Protein AF-A0ABD2KGG2-F1 (afdb_monomer_lite)

Structure (mmCIF, N/CA/C/O backbone):
data_AF-A0ABD2KGG2-F1
#
_entry.id   AF-A0ABD2KGG2-F1
#
loop_
_atom_site.group_PDB
_atom_site.id
_atom_site.type_symbol
_atom_site.label_atom_id
_atom_site.label_alt_id
_atom_site.label_comp_id
_atom_site.label_asym_id
_atom_site.label_entity_id
_atom_site.label_seq_id
_atom_site.pdbx_PDB_ins_code
_atom_site.Cartn_x
_atom_site.Cartn_y
_atom_site.Cartn_z
_atom_site.occupancy
_atom_site.B_iso_or_equiv
_atom_site.auth_seq_id
_atom_site.auth_comp_id
_atom_site.auth_asym_id
_atom_site.auth_atom_id
_atom_site.pdbx_PDB_model_num
ATOM 1 N N . MET A 1 1 ? 46.473 -20.278 16.600 1.00 52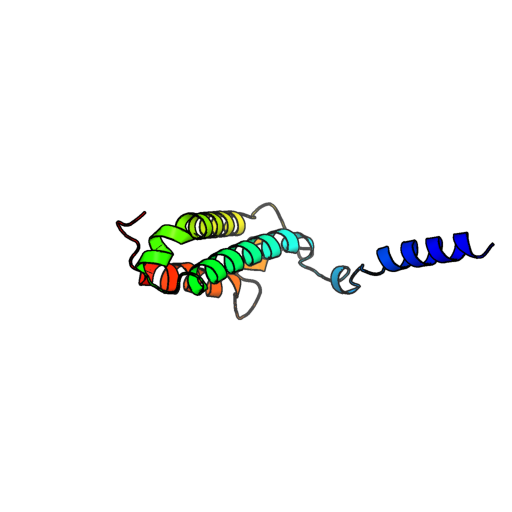.84 1 MET A N 1
ATOM 2 C CA . MET A 1 1 ? 46.246 -20.550 15.161 1.00 52.84 1 MET A CA 1
ATOM 3 C C . MET A 1 1 ? 44.806 -20.978 14.821 1.00 52.84 1 MET A C 1
ATOM 5 O O . MET A 1 1 ? 44.444 -20.889 13.662 1.00 52.84 1 MET A O 1
ATOM 9 N N . PHE A 1 2 ? 43.953 -21.347 15.794 1.00 52.50 2 PHE A N 1
ATOM 10 C CA . PHE A 1 2 ? 42.526 -21.670 15.562 1.00 52.50 2 PHE A CA 1
ATOM 11 C C . PHE A 1 2 ? 41.566 -20.458 15.533 1.00 52.50 2 PHE A C 1
ATOM 13 O O . PHE A 1 2 ? 40.443 -20.580 15.058 1.00 52.50 2 PHE A O 1
ATOM 20 N N . SER A 1 3 ? 42.000 -19.281 16.002 1.00 56.88 3 SER A N 1
ATOM 21 C CA . SER A 1 3 ? 41.129 -18.098 16.151 1.00 56.88 3 SER A CA 1
ATOM 22 C C . SER A 1 3 ? 40.852 -17.349 14.832 1.00 56.88 3 SER A C 1
ATOM 24 O O . SER A 1 3 ? 39.762 -16.828 14.621 1.00 56.88 3 SER A O 1
ATOM 26 N N . LEU A 1 4 ? 41.805 -17.351 13.890 1.00 52.59 4 LEU A N 1
ATOM 27 C CA . LEU A 1 4 ? 41.652 -16.651 12.604 1.00 52.59 4 LEU A CA 1
ATOM 28 C C . LEU A 1 4 ? 40.725 -17.393 11.631 1.00 52.59 4 LEU A C 1
ATOM 30 O O . LEU A 1 4 ? 40.012 -16.759 10.863 1.00 52.59 4 LEU A O 1
ATOM 34 N N . ILE A 1 5 ? 40.681 -18.726 11.697 1.00 57.38 5 ILE A N 1
ATOM 35 C CA . ILE A 1 5 ? 39.841 -19.552 10.816 1.00 57.38 5 ILE A CA 1
ATOM 36 C C . ILE A 1 5 ? 38.353 -19.336 11.132 1.00 57.38 5 ILE A C 1
ATOM 38 O O . ILE A 1 5 ? 37.534 -19.261 10.222 1.00 57.38 5 ILE A O 1
ATOM 42 N N . PHE A 1 6 ? 38.002 -19.150 12.409 1.00 54.09 6 PHE A N 1
ATOM 43 C CA . PHE A 1 6 ? 36.618 -18.915 12.827 1.00 54.09 6 PHE A CA 1
ATOM 44 C C . PHE A 1 6 ? 36.083 -17.553 12.347 1.00 54.09 6 PHE A C 1
ATOM 46 O O . PHE A 1 6 ? 34.934 -17.457 11.928 1.00 54.09 6 PHE A O 1
ATOM 53 N N . LEU A 1 7 ? 36.927 -16.515 12.315 1.00 54.25 7 LEU A N 1
ATOM 54 C CA . LEU A 1 7 ? 36.570 -15.192 11.783 1.00 54.25 7 LEU A CA 1
ATOM 55 C C . LEU A 1 7 ? 36.347 -15.197 10.261 1.00 54.25 7 LEU A C 1
ATOM 57 O O . LEU A 1 7 ? 35.449 -14.510 9.776 1.00 54.25 7 LEU A O 1
ATOM 61 N N . PHE A 1 8 ? 37.100 -16.007 9.511 1.00 51.91 8 PHE A N 1
ATOM 62 C CA . PHE A 1 8 ? 36.897 -16.148 8.065 1.00 51.91 8 PHE A CA 1
ATOM 63 C C . PHE A 1 8 ? 35.592 -16.871 7.711 1.00 51.91 8 PHE A C 1
ATOM 65 O O . PHE A 1 8 ? 34.955 -16.509 6.725 1.00 51.91 8 PHE A O 1
ATOM 72 N N . ILE A 1 9 ? 35.154 -17.837 8.525 1.00 56.00 9 ILE A N 1
ATOM 73 C CA . ILE A 1 9 ? 33.895 -18.561 8.287 1.00 56.00 9 ILE A CA 1
ATOM 74 C C . ILE A 1 9 ? 32.675 -17.647 8.519 1.00 56.00 9 ILE A C 1
ATOM 76 O O . ILE A 1 9 ? 31.717 -17.701 7.753 1.00 56.00 9 ILE A O 1
ATOM 80 N N . PHE A 1 10 ? 32.701 -16.745 9.507 1.00 53.88 10 PHE A N 1
ATOM 81 C CA . PHE A 1 10 ? 31.603 -15.780 9.695 1.00 53.88 10 PHE A CA 1
ATOM 82 C C . PHE A 1 10 ? 31.545 -14.702 8.600 1.00 53.88 10 PHE A C 1
ATOM 84 O O . PHE A 1 10 ? 30.454 -14.277 8.208 1.00 53.88 10 PHE A O 1
ATOM 91 N N . ALA A 1 11 ? 32.695 -14.281 8.067 1.00 52.72 11 ALA A N 1
ATOM 92 C CA . ALA A 1 11 ? 32.740 -13.294 6.990 1.00 52.72 11 ALA A CA 1
ATOM 93 C C . ALA A 1 11 ? 32.150 -13.833 5.671 1.00 52.72 11 ALA A C 1
ATOM 95 O O . ALA A 1 11 ? 31.474 -13.091 4.961 1.00 52.72 11 ALA A O 1
ATOM 96 N N . THR A 1 12 ? 32.338 -15.120 5.356 1.00 51.44 12 THR A N 1
ATOM 97 C CA . THR A 1 12 ? 31.805 -15.725 4.121 1.00 51.44 12 THR A CA 1
ATOM 98 C C . THR A 1 12 ? 30.315 -16.055 4.200 1.00 51.44 12 THR A C 1
ATOM 100 O O . THR A 1 12 ? 29.607 -15.867 3.212 1.00 51.44 12 THR A O 1
ATOM 103 N N . ILE A 1 13 ? 29.795 -16.455 5.368 1.00 53.66 13 ILE A N 1
ATOM 104 C CA . ILE A 1 13 ? 28.350 -16.703 5.551 1.00 53.66 13 ILE A CA 1
ATOM 105 C C . ILE A 1 13 ? 27.540 -15.406 5.383 1.00 53.66 13 ILE A C 1
ATOM 107 O O . ILE A 1 13 ? 26.420 -15.431 4.8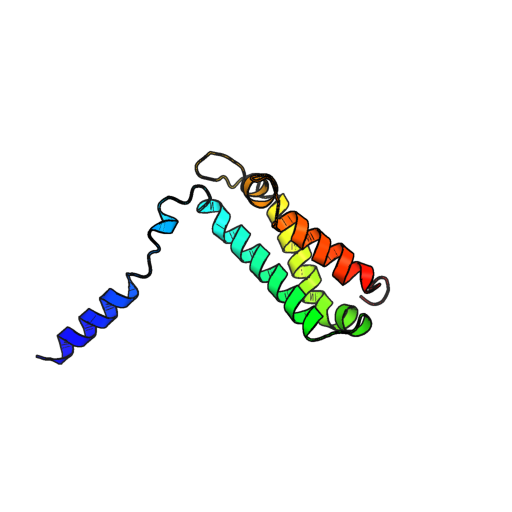81 1.00 53.66 13 ILE A O 1
ATOM 111 N N . SER A 1 14 ? 28.124 -14.256 5.726 1.00 51.38 14 SER A N 1
ATOM 112 C CA . SER A 1 14 ? 27.462 -12.952 5.601 1.00 51.38 14 SER A CA 1
ATOM 113 C C . SER A 1 14 ? 27.262 -12.496 4.145 1.00 51.38 14 SER A C 1
ATOM 115 O O . SER A 1 14 ? 26.462 -11.593 3.903 1.00 51.38 14 SER A O 1
ATOM 117 N N . HIS A 1 15 ? 27.970 -13.094 3.176 1.00 45.41 15 HIS A N 1
ATOM 118 C CA . HIS A 1 15 ? 27.951 -12.662 1.771 1.00 45.41 15 HIS A CA 1
ATOM 119 C C . HIS A 1 15 ? 27.210 -13.618 0.818 1.00 45.41 15 HIS A C 1
ATOM 121 O O . HIS A 1 15 ? 26.900 -13.233 -0.304 1.00 45.41 15 HIS A O 1
ATOM 127 N N . LEU A 1 16 ? 26.841 -14.824 1.267 1.00 48.22 16 LEU A N 1
ATOM 128 C CA . LEU A 1 16 ?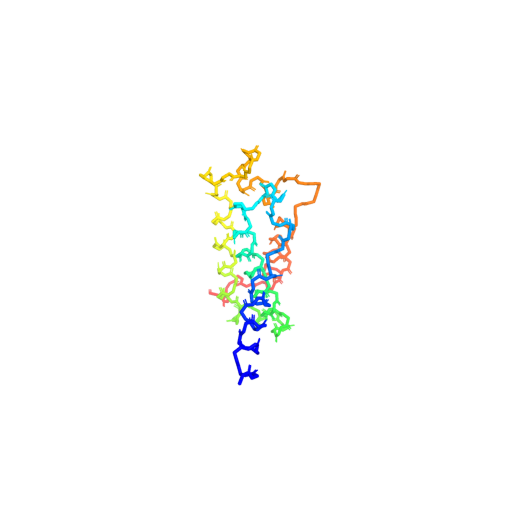 26.065 -15.801 0.481 1.00 48.22 16 LEU A CA 1
ATOM 129 C C . LEU A 1 16 ? 24.540 -15.654 0.643 1.00 48.22 16 LEU A C 1
ATOM 131 O O . LEU A 1 16 ? 23.795 -16.595 0.400 1.00 48.22 16 LEU A O 1
ATOM 135 N N . ASN A 1 17 ? 24.065 -14.473 1.041 1.00 49.91 17 ASN A N 1
ATOM 136 C CA . ASN A 1 17 ? 22.640 -14.122 0.994 1.00 49.91 17 ASN A CA 1
ATOM 137 C C . ASN A 1 17 ? 22.266 -13.364 -0.295 1.00 49.91 17 ASN A C 1
ATOM 139 O O . ASN A 1 17 ? 21.188 -12.774 -0.384 1.00 49.91 17 ASN A O 1
ATOM 143 N N . GLY A 1 18 ? 23.166 -13.346 -1.284 1.00 51.38 18 GLY A N 1
ATOM 144 C CA . GLY A 1 18 ? 22.875 -12.879 -2.634 1.00 51.38 18 GLY A CA 1
ATOM 145 C C . GLY A 1 18 ? 21.999 -13.906 -3.334 1.00 51.38 18 GLY A C 1
ATOM 146 O O . GLY A 1 18 ? 22.494 -14.903 -3.840 1.00 51.38 18 GLY A O 1
ATOM 147 N N . ASN A 1 19 ? 20.692 -13.675 -3.284 1.00 56.34 19 ASN A N 1
ATOM 148 C CA . ASN A 1 19 ? 19.670 -14.483 -3.926 1.00 56.34 19 ASN A CA 1
ATOM 149 C C . ASN A 1 19 ? 19.964 -14.508 -5.439 1.00 56.34 19 ASN A C 1
ATOM 151 O O . ASN A 1 19 ? 19.777 -13.487 -6.097 1.00 56.34 19 ASN A O 1
ATOM 155 N N . ASP A 1 20 ? 20.417 -15.631 -6.004 1.00 55.06 20 ASP A N 1
ATOM 156 C CA . ASP A 1 20 ? 20.658 -15.769 -7.455 1.00 55.06 20 ASP A CA 1
ATOM 157 C C . ASP A 1 20 ? 19.405 -15.404 -8.289 1.00 55.06 20 ASP A C 1
ATOM 159 O O . ASP A 1 20 ? 19.506 -15.000 -9.448 1.00 55.06 20 ASP A O 1
ATOM 163 N N . ASP A 1 21 ? 18.223 -15.436 -7.660 1.00 58.25 21 ASP A N 1
ATOM 164 C CA . ASP A 1 21 ? 16.944 -14.942 -8.185 1.00 58.25 21 ASP A CA 1
ATOM 165 C C . ASP A 1 21 ? 16.903 -13.436 -8.486 1.00 58.25 21 ASP A C 1
ATOM 167 O O . ASP A 1 21 ? 16.036 -12.954 -9.213 1.00 58.25 21 ASP A O 1
ATOM 171 N N . GLU A 1 22 ? 17.795 -12.649 -7.889 1.00 60.25 22 GLU A N 1
ATOM 172 C CA . GLU A 1 22 ? 17.840 -11.201 -8.071 1.00 60.25 22 GLU A CA 1
ATOM 173 C C . GLU A 1 22 ? 18.526 -10.810 -9.386 1.00 60.25 22 GLU A C 1
ATOM 175 O O . GLU A 1 22 ? 18.183 -9.779 -9.963 1.00 60.25 22 GLU A O 1
ATOM 180 N N . LEU A 1 23 ? 19.421 -11.661 -9.902 1.00 63.75 23 LEU A N 1
ATOM 181 C CA . LEU A 1 23 ? 20.208 -11.387 -11.107 1.00 63.75 23 LEU A CA 1
ATOM 182 C C . LEU A 1 23 ? 19.374 -11.464 -12.399 1.00 63.75 23 LEU A C 1
ATOM 184 O O . LEU A 1 23 ? 19.684 -10.777 -13.370 1.00 63.75 23 LEU A O 1
ATOM 188 N N . TRP A 1 24 ? 18.307 -12.271 -12.416 1.00 75.44 24 TRP A N 1
ATOM 189 C CA . TRP A 1 24 ? 17.399 -12.425 -13.563 1.00 75.44 24 TRP A CA 1
ATOM 190 C C . TRP A 1 24 ? 16.029 -11.759 -13.361 1.00 75.44 24 TRP A C 1
ATOM 192 O O . TRP A 1 24 ? 15.133 -11.905 -14.197 1.00 75.44 24 TRP A O 1
ATOM 202 N N . ASP A 1 25 ? 15.851 -10.989 -12.287 1.00 85.00 25 ASP A N 1
ATOM 203 C CA . ASP A 1 25 ? 14.600 -10.280 -12.044 1.00 85.00 25 ASP A CA 1
ATOM 204 C C . ASP A 1 25 ? 14.482 -9.024 -12.919 1.00 85.00 25 ASP A C 1
ATOM 206 O O . ASP A 1 25 ? 15.006 -7.954 -12.605 1.00 85.00 25 ASP A O 1
ATOM 210 N N . ILE A 1 26 ? 13.704 -9.141 -13.997 1.00 86.00 26 ILE A N 1
ATOM 211 C CA . ILE A 1 26 ? 13.363 -8.041 -14.916 1.00 86.00 26 ILE A CA 1
ATOM 212 C C . ILE A 1 26 ? 12.798 -6.817 -14.166 1.00 86.00 26 ILE A C 1
ATOM 214 O O . ILE A 1 26 ? 12.956 -5.678 -14.613 1.00 86.00 26 ILE A O 1
ATOM 218 N N . ASN A 1 27 ? 12.175 -7.028 -13.003 1.00 88.75 27 ASN A N 1
ATOM 219 C CA . ASN A 1 27 ? 11.518 -5.999 -12.201 1.00 88.75 27 ASN A CA 1
ATOM 220 C C . ASN A 1 27 ? 12.368 -5.512 -11.017 1.00 88.75 27 ASN A C 1
ATOM 222 O O . ASN A 1 27 ? 11.829 -4.856 -10.119 1.00 88.75 27 ASN A O 1
ATOM 226 N N . LEU A 1 28 ? 13.677 -5.791 -11.004 1.00 89.81 28 LEU A N 1
ATOM 227 C CA . LEU A 1 28 ? 14.571 -5.450 -9.895 1.00 89.81 28 LEU A CA 1
ATOM 228 C C . LEU A 1 28 ? 14.502 -3.966 -9.497 1.00 89.81 28 LEU A C 1
ATOM 230 O O . LEU A 1 28 ? 14.415 -3.644 -8.313 1.00 89.81 28 LEU A O 1
ATOM 234 N N . SER A 1 29 ? 14.450 -3.053 -10.467 1.00 91.69 29 SER A N 1
ATOM 235 C CA . SER A 1 29 ? 14.315 -1.609 -10.213 1.00 91.69 29 SER A CA 1
ATOM 236 C C . SER A 1 29 ? 12.982 -1.222 -9.556 1.00 91.69 29 SER A C 1
ATOM 238 O O . SER A 1 29 ? 12.904 -0.216 -8.852 1.00 91.69 29 SER A O 1
ATOM 240 N N . CYS A 1 30 ? 11.934 -2.029 -9.737 1.00 92.88 30 CYS A N 1
ATOM 241 C CA . CYS A 1 30 ? 10.608 -1.800 -9.170 1.00 92.88 30 CYS A CA 1
ATOM 242 C C . CYS A 1 30 ? 10.415 -2.463 -7.794 1.00 92.88 30 CYS A C 1
ATOM 244 O O . CYS A 1 30 ? 9.505 -2.080 -7.051 1.00 92.88 30 CYS A O 1
ATOM 246 N N . LYS A 1 31 ? 11.273 -3.425 -7.415 1.00 91.88 31 LYS A N 1
ATOM 247 C CA . LYS A 1 31 ? 11.200 -4.151 -6.132 1.00 91.88 31 LYS A CA 1
ATOM 248 C C . LYS A 1 31 ? 11.101 -3.244 -4.901 1.00 91.88 31 LYS A C 1
ATOM 250 O O . LYS A 1 31 ? 10.281 -3.563 -4.039 1.00 91.88 31 LYS A O 1
ATOM 255 N N . PRO A 1 32 ? 11.864 -2.141 -4.764 1.00 94.06 32 PRO A N 1
ATOM 256 C CA . PRO A 1 32 ? 11.757 -1.275 -3.588 1.00 94.06 32 PRO A CA 1
ATOM 257 C C . PRO A 1 32 ? 10.346 -0.704 -3.396 1.00 94.06 32 PRO A C 1
ATOM 259 O O . PRO A 1 32 ? 9.826 -0.700 -2.281 1.00 94.06 32 PRO A O 1
ATOM 262 N N . PHE A 1 33 ? 9.687 -0.304 -4.486 1.00 94.44 33 PHE A N 1
ATOM 263 C CA . PHE A 1 33 ? 8.324 0.231 -4.450 1.00 94.44 33 PHE A CA 1
ATOM 264 C C . PHE A 1 33 ? 7.299 -0.852 -4.119 1.00 94.44 33 PHE A C 1
ATOM 266 O O . PHE A 1 33 ? 6.412 -0.623 -3.298 1.00 94.44 33 PHE A O 1
ATOM 273 N N . ILE A 1 34 ? 7.461 -2.051 -4.692 1.00 94.25 34 ILE A N 1
ATOM 274 C CA . ILE A 1 34 ? 6.627 -3.219 -4.374 1.00 94.25 34 ILE A CA 1
ATOM 275 C C . ILE A 1 34 ? 6.747 -3.567 -2.885 1.00 94.25 34 ILE A C 1
ATOM 277 O O . ILE A 1 34 ? 5.734 -3.728 -2.206 1.00 94.25 34 ILE A O 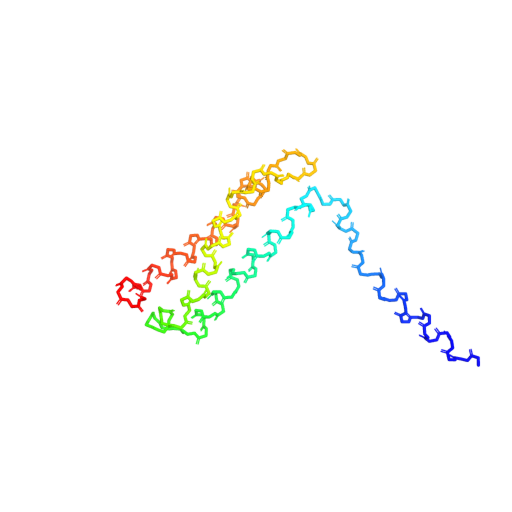1
ATOM 281 N N . LYS A 1 35 ? 7.977 -3.633 -2.356 1.00 95.62 35 LYS A N 1
ATOM 282 C CA . LYS A 1 35 ? 8.246 -3.921 -0.940 1.00 95.62 35 LYS A CA 1
ATOM 283 C C . LYS A 1 35 ? 7.647 -2.853 -0.025 1.00 95.62 35 LYS A C 1
ATOM 285 O O . LYS A 1 35 ? 7.003 -3.204 0.961 1.00 95.62 35 LYS A O 1
ATOM 290 N N . SER A 1 36 ? 7.809 -1.570 -0.359 1.00 96.44 36 SER A N 1
ATOM 291 C CA . SER A 1 36 ? 7.233 -0.474 0.431 1.00 96.44 36 SER A CA 1
ATOM 292 C C . SER A 1 36 ? 5.705 -0.546 0.465 1.00 96.44 36 SER A C 1
ATOM 294 O O . SER A 1 36 ? 5.099 -0.474 1.534 1.00 96.44 36 SER A O 1
ATOM 296 N N . LEU A 1 37 ? 5.072 -0.767 -0.691 1.00 96.00 37 LEU A N 1
ATOM 297 C CA . LEU A 1 37 ? 3.621 -0.902 -0.801 1.00 96.00 37 LEU A CA 1
ATOM 298 C C . LEU A 1 37 ? 3.100 -2.104 -0.000 1.00 96.00 37 LEU A C 1
ATOM 300 O O . LEU A 1 37 ? 2.167 -1.957 0.788 1.00 96.00 37 LEU A O 1
ATOM 304 N N . ALA A 1 38 ? 3.750 -3.264 -0.130 1.00 97.19 38 ALA A N 1
ATOM 305 C CA . ALA A 1 38 ? 3.409 -4.468 0.625 1.00 97.19 38 ALA A CA 1
ATOM 306 C C . ALA A 1 38 ? 3.534 -4.258 2.143 1.00 97.19 38 ALA A C 1
ATOM 308 O O . ALA A 1 38 ? 2.659 -4.684 2.897 1.00 97.19 38 ALA A O 1
ATOM 309 N N . ALA A 1 39 ? 4.573 -3.549 2.595 1.00 98.25 39 ALA A N 1
ATOM 310 C CA . ALA A 1 39 ? 4.728 -3.204 4.004 1.00 98.25 39 ALA A CA 1
ATOM 311 C C . ALA A 1 39 ? 3.544 -2.359 4.503 1.00 98.25 39 ALA A C 1
ATOM 313 O O . ALA A 1 39 ? 2.943 -2.698 5.524 1.00 98.25 39 ALA A O 1
ATOM 314 N N . LYS A 1 40 ? 3.127 -1.324 3.756 1.00 98.31 40 LYS A N 1
ATOM 315 C CA . LYS A 1 40 ? 1.966 -0.501 4.146 1.00 98.31 40 LYS A CA 1
ATOM 316 C C . LYS A 1 40 ? 0.651 -1.280 4.147 1.00 98.31 40 LYS A C 1
ATOM 318 O O . LYS A 1 40 ? -0.165 -1.063 5.040 1.00 98.31 40 LYS A O 1
ATOM 323 N N . TYR A 1 41 ? 0.460 -2.213 3.212 1.00 97.88 41 TYR A N 1
ATOM 324 C CA . TYR A 1 41 ? -0.684 -3.131 3.248 1.00 97.88 41 TYR A CA 1
ATOM 325 C C . TYR A 1 41 ? -0.683 -3.961 4.530 1.00 97.88 41 TYR A C 1
ATOM 327 O O . TYR A 1 41 ? -1.685 -3.997 5.243 1.00 97.88 41 TYR A O 1
ATOM 335 N N . SER A 1 42 ? 0.453 -4.580 4.856 1.00 98.06 42 SER A N 1
ATOM 336 C CA . SER A 1 42 ? 0.577 -5.425 6.045 1.00 98.06 42 SER A CA 1
ATOM 337 C C . SER A 1 42 ? 0.340 -4.655 7.347 1.00 98.06 42 SER A C 1
ATOM 339 O O . SER A 1 42 ? -0.316 -5.171 8.249 1.00 98.06 42 SER A O 1
ATOM 341 N N . ASP A 1 43 ? 0.787 -3.399 7.427 1.00 98.31 43 ASP A N 1
ATOM 342 C CA . ASP A 1 43 ? 0.584 -2.544 8.597 1.00 98.31 43 ASP A CA 1
ATOM 343 C C . ASP A 1 43 ? -0.895 -2.248 8.854 1.00 98.31 43 ASP A C 1
ATOM 345 O O . ASP A 1 43 ? -1.347 -2.314 10.001 1.00 98.31 43 ASP A O 1
ATOM 349 N N . LEU A 1 44 ? -1.653 -1.932 7.800 1.00 97.25 44 LEU A N 1
ATOM 350 C CA . LEU A 1 44 ? -3.085 -1.674 7.914 1.00 97.25 44 LEU A CA 1
ATOM 351 C C . LEU A 1 44 ? -3.857 -2.952 8.252 1.00 97.25 44 LEU A C 1
ATOM 353 O O . LEU A 1 44 ? -4.676 -2.927 9.168 1.00 97.25 44 LEU A O 1
ATOM 357 N N . VAL A 1 45 ? -3.562 -4.066 7.571 1.00 97.38 45 VAL A N 1
ATOM 358 C CA . VAL A 1 45 ? -4.182 -5.371 7.860 1.00 97.38 45 VAL A CA 1
ATOM 359 C C . VAL A 1 45 ? -3.943 -5.764 9.312 1.00 97.38 45 VAL A C 1
ATOM 361 O O . VAL A 1 45 ? -4.894 -6.082 10.022 1.00 97.38 45 VAL A O 1
ATOM 364 N N . ARG A 1 46 ? -2.692 -5.692 9.780 1.00 98.25 46 ARG A N 1
ATOM 365 C CA . ARG A 1 46 ? -2.341 -5.992 11.171 1.00 98.25 46 ARG A CA 1
ATOM 366 C C . ARG A 1 46 ? -3.140 -5.130 12.139 1.00 98.25 46 ARG A C 1
ATOM 368 O O . ARG A 1 46 ? -3.781 -5.669 13.033 1.00 98.25 46 ARG A O 1
ATOM 375 N N . CYS A 1 47 ? -3.154 -3.812 11.928 1.00 97.81 47 CYS A N 1
ATOM 376 C CA . CYS A 1 47 ? -3.896 -2.909 12.800 1.00 97.81 47 CYS A CA 1
ATOM 377 C C . CYS A 1 47 ? -5.390 -3.252 12.843 1.00 97.81 47 CYS A C 1
ATOM 379 O O . CYS A 1 47 ? -5.972 -3.278 13.926 1.00 97.81 47 CYS A O 1
ATOM 381 N N . ALA A 1 48 ? -5.999 -3.542 11.689 1.00 96.25 48 ALA A N 1
ATOM 382 C CA . ALA A 1 48 ? -7.415 -3.877 11.597 1.00 96.25 48 ALA A CA 1
ATOM 383 C C . ALA A 1 48 ? -7.751 -5.200 12.306 1.00 96.25 48 ALA A C 1
ATOM 385 O O . ALA A 1 48 ? -8.748 -5.276 13.018 1.00 96.25 48 ALA A O 1
ATOM 386 N N . VAL A 1 49 ? -6.903 -6.222 12.165 1.00 96.88 49 VAL A N 1
ATOM 387 C CA . VAL A 1 49 ? -7.085 -7.524 12.831 1.00 96.88 49 VAL A CA 1
ATOM 388 C C . VAL A 1 49 ? -6.917 -7.407 14.349 1.00 96.88 49 VAL A C 1
ATOM 390 O O . VAL A 1 49 ? -7.708 -7.978 15.096 1.00 96.88 49 VAL A O 1
ATOM 393 N N . GLU A 1 50 ? -5.932 -6.639 14.822 1.00 97.94 50 GLU A N 1
ATOM 394 C CA . GLU A 1 50 ? -5.715 -6.385 16.256 1.00 97.94 50 GLU A CA 1
ATOM 395 C C . GLU A 1 50 ? -6.826 -5.521 16.882 1.00 97.94 50 GLU A C 1
ATOM 397 O O . GLU A 1 50 ? -7.064 -5.582 18.088 1.00 97.94 50 GLU A O 1
ATOM 402 N N . ASN A 1 51 ? -7.525 -4.725 16.070 1.00 96.00 51 ASN A N 1
ATOM 403 C CA . ASN A 1 51 ? -8.599 -3.822 16.480 1.00 96.00 51 ASN A CA 1
ATOM 404 C C . ASN A 1 51 ? -9.913 -4.219 15.804 1.00 96.00 51 ASN A C 1
ATOM 406 O O . ASN A 1 51 ? -10.500 -3.443 15.056 1.00 96.00 51 ASN A O 1
ATOM 410 N N . ASN A 1 52 ? -10.348 -5.446 16.085 1.00 90.75 52 ASN A N 1
ATOM 411 C CA . ASN A 1 52 ? -11.374 -6.219 15.377 1.00 90.75 52 ASN A CA 1
ATOM 412 C C . ASN A 1 52 ? -12.826 -5.680 15.404 1.00 90.75 52 ASN A C 1
ATOM 414 O O . ASN A 1 52 ? -13.762 -6.445 15.164 1.00 90.75 52 ASN A O 1
ATOM 418 N N . SER A 1 53 ? -13.044 -4.393 15.680 1.00 93.62 53 SER A N 1
ATOM 419 C CA . SER A 1 53 ? -14.357 -3.751 15.589 1.00 93.62 53 SER A CA 1
ATOM 420 C C . SER A 1 53 ? -14.297 -2.472 14.746 1.00 93.62 53 SER A C 1
ATOM 422 O O . SER A 1 53 ? -13.318 -1.726 14.840 1.00 93.62 53 SER A O 1
ATOM 424 N N . PRO A 1 54 ? -15.351 -2.151 13.967 1.00 92.31 54 PRO A N 1
ATOM 425 C CA . PRO A 1 54 ? -15.355 -0.987 13.076 1.00 92.31 54 PRO A CA 1
ATOM 426 C C . PRO A 1 54 ? -14.949 0.330 13.754 1.00 92.31 54 PRO A C 1
ATOM 428 O O . PRO A 1 54 ? -14.140 1.090 13.228 1.00 92.31 54 PRO A O 1
ATOM 431 N N . SER A 1 55 ? -15.444 0.591 14.969 1.00 92.25 55 SER A N 1
ATOM 432 C CA . SER A 1 55 ? -15.113 1.812 15.714 1.00 92.25 55 SER A CA 1
ATOM 433 C C . SER A 1 55 ? -13.636 1.893 16.109 1.00 92.25 55 SER A C 1
ATOM 435 O O . SER A 1 55 ? -13.066 2.987 16.110 1.00 92.25 55 SER A O 1
ATOM 437 N N . GLN A 1 56 ? -13.004 0.762 16.430 1.00 94.56 56 GLN A N 1
ATOM 438 C CA . GLN A 1 56 ? -11.587 0.720 16.770 1.00 94.56 56 GLN A CA 1
ATOM 439 C C . GLN A 1 56 ? -10.711 0.858 15.525 1.00 94.56 56 GLN A C 1
ATOM 441 O O . GLN A 1 56 ? -9.740 1.606 15.579 1.00 94.56 56 GLN A O 1
ATOM 446 N N . VAL A 1 57 ? -11.064 0.224 14.400 1.00 94.50 57 VAL A N 1
ATOM 447 C CA . VAL A 1 57 ? -10.351 0.416 13.123 1.00 94.50 57 VAL A CA 1
ATOM 448 C C . VAL A 1 57 ? -10.332 1.898 12.744 1.00 94.50 57 VAL A C 1
ATOM 450 O O . VAL A 1 57 ? -9.259 2.458 12.513 1.00 94.50 57 VAL A O 1
ATOM 453 N N . CYS A 1 58 ? -11.491 2.562 12.778 1.00 92.56 58 CYS A N 1
ATOM 454 C CA . CYS A 1 58 ? -11.603 3.971 12.397 1.00 92.56 58 CYS A CA 1
ATOM 455 C C . CYS A 1 58 ? -10.833 4.932 13.305 1.00 92.56 58 CYS A C 1
ATOM 457 O O . CYS A 1 58 ? -10.459 6.002 12.854 1.00 92.56 58 CYS A O 1
ATOM 459 N N . THR A 1 59 ? -10.601 4.586 14.573 1.00 93.19 59 THR A N 1
ATOM 460 C CA . THR A 1 59 ? -9.941 5.491 15.532 1.00 93.19 59 THR A CA 1
ATOM 461 C C . THR A 1 59 ? -8.466 5.165 15.738 1.00 93.19 59 THR A C 1
ATOM 463 O O . THR A 1 59 ? -7.661 6.062 15.974 1.00 93.19 59 THR A O 1
ATOM 466 N N . LYS A 1 60 ? -8.078 3.891 15.623 1.00 96.12 60 LYS A N 1
ATOM 467 C CA . LYS A 1 60 ? -6.718 3.428 15.929 1.00 96.12 60 LYS A CA 1
ATOM 468 C C . LYS A 1 60 ? -5.865 3.157 14.694 1.00 96.12 60 LYS A C 1
ATOM 470 O O . LYS A 1 60 ? -4.642 3.200 14.802 1.00 96.12 60 LYS A O 1
ATOM 475 N N . CYS A 1 61 ? -6.478 2.914 13.534 1.00 96.31 61 CYS A N 1
ATOM 476 C CA . CYS A 1 61 ? -5.762 2.552 12.306 1.00 96.31 61 CYS A CA 1
ATOM 477 C C . CYS A 1 61 ? -5.668 3.682 11.274 1.00 96.31 61 CYS A C 1
ATOM 479 O O . CYS A 1 61 ? -5.165 3.459 10.172 1.00 96.31 61 CYS A O 1
ATOM 481 N N . VAL A 1 62 ? -6.094 4.903 11.627 1.00 95.12 62 VAL A N 1
ATOM 482 C CA . VAL A 1 62 ? -6.077 6.088 10.745 1.00 95.12 62 VAL A CA 1
ATOM 483 C C . VAL A 1 62 ? -4.703 6.312 10.122 1.00 95.12 62 VAL A C 1
ATOM 485 O O . VAL A 1 62 ? -4.579 6.475 8.912 1.00 95.12 62 VAL A O 1
ATOM 488 N N . ARG A 1 63 ? -3.645 6.274 10.937 1.00 96.81 63 ARG A N 1
ATOM 489 C CA . ARG A 1 63 ? -2.276 6.520 10.470 1.00 96.81 63 ARG A CA 1
ATOM 490 C C . ARG A 1 63 ? -1.836 5.481 9.438 1.00 96.81 63 ARG A C 1
ATOM 492 O O . ARG A 1 63 ? -1.230 5.826 8.430 1.00 96.81 63 ARG A O 1
ATOM 499 N N . GLN A 1 64 ? -2.127 4.207 9.686 1.00 97.75 64 GLN A N 1
ATOM 500 C CA . GLN A 1 64 ? -1.810 3.108 8.779 1.00 97.75 64 GLN A CA 1
ATOM 501 C C . GLN A 1 64 ? -2.590 3.257 7.473 1.00 97.75 64 GLN A C 1
ATOM 503 O O . GLN A 1 64 ? -2.004 3.079 6.409 1.00 97.75 64 GLN A O 1
ATOM 508 N N . TYR A 1 65 ? -3.863 3.655 7.547 1.00 95.81 65 TYR A N 1
ATOM 509 C CA . TYR A 1 65 ? -4.683 3.930 6.373 1.00 95.81 65 TYR A CA 1
ATOM 510 C C . TYR A 1 65 ? -4.125 5.081 5.530 1.00 95.81 65 TYR A C 1
ATOM 512 O O . TYR A 1 65 ? -3.919 4.901 4.332 1.00 95.81 65 TYR A O 1
ATOM 520 N N . ILE A 1 66 ? -3.793 6.224 6.140 1.00 96.12 66 ILE A N 1
ATOM 521 C CA . ILE A 1 66 ? -3.189 7.371 5.439 1.00 96.12 66 ILE A CA 1
ATOM 522 C C . ILE A 1 66 ? -1.878 6.959 4.761 1.00 96.12 66 ILE A C 1
ATOM 524 O O . ILE A 1 66 ? -1.721 7.175 3.562 1.00 96.12 66 ILE A O 1
ATOM 528 N N . ASN A 1 67 ? -0.978 6.293 5.492 1.00 97.62 67 ASN A N 1
ATOM 529 C CA . ASN A 1 67 ? 0.304 5.836 4.949 1.00 97.62 67 ASN A CA 1
ATOM 530 C C . ASN A 1 67 ? 0.123 4.875 3.763 1.00 97.62 67 ASN A C 1
ATOM 532 O O . ASN A 1 67 ? 0.876 4.932 2.793 1.00 97.62 67 ASN A O 1
ATOM 536 N N . PHE A 1 68 ? -0.861 3.977 3.840 1.00 96.31 68 PHE A N 1
ATOM 537 C CA . PHE A 1 68 ? -1.229 3.095 2.735 1.00 96.31 68 PHE A CA 1
ATOM 538 C C . PHE A 1 68 ? -1.734 3.893 1.528 1.00 96.31 68 PHE A C 1
ATOM 540 O O . PHE A 1 68 ? -1.253 3.668 0.417 1.00 96.31 68 PHE A O 1
ATOM 547 N N . ARG A 1 69 ? -2.663 4.835 1.728 1.00 96.56 69 ARG A N 1
ATOM 548 C CA . ARG A 1 69 ? -3.235 5.654 0.648 1.00 96.56 69 ARG A CA 1
ATOM 549 C C . ARG A 1 69 ? -2.178 6.511 -0.035 1.00 96.56 69 ARG A C 1
ATOM 551 O O . ARG A 1 69 ? -2.158 6.575 -1.262 1.00 96.56 69 ARG A O 1
ATOM 558 N N . GLU A 1 70 ? -1.285 7.117 0.738 1.00 97.00 70 GLU A N 1
ATOM 559 C CA . GLU A 1 70 ? -0.165 7.894 0.218 1.00 97.00 70 GLU A CA 1
ATOM 560 C C . GLU A 1 70 ? 0.790 7.011 -0.593 1.00 97.00 70 GLU A C 1
ATOM 562 O O . GLU A 1 70 ? 1.099 7.329 -1.741 1.00 97.00 70 GLU A O 1
ATOM 567 N N . GLN A 1 71 ? 1.198 5.859 -0.054 1.00 97.44 71 GLN A N 1
ATOM 568 C CA . GLN A 1 71 ? 2.095 4.943 -0.760 1.00 97.44 71 GLN A CA 1
ATOM 569 C C . GLN A 1 71 ? 1.463 4.387 -2.043 1.00 97.44 71 GLN A C 1
ATOM 571 O O . GLN A 1 71 ? 2.155 4.245 -3.056 1.00 97.44 71 GLN A O 1
ATOM 576 N N . HIS A 1 72 ? 0.159 4.094 -2.018 1.00 96.25 72 HIS A N 1
ATOM 577 C CA . HIS A 1 72 ? -0.596 3.694 -3.201 1.00 96.25 72 HIS A CA 1
ATOM 578 C C . HIS A 1 72 ? -0.587 4.811 -4.249 1.00 96.25 72 HIS A C 1
ATOM 580 O O . HIS A 1 72 ? -0.187 4.566 -5.388 1.00 96.25 72 HIS A O 1
ATOM 586 N N . TYR A 1 73 ? -0.913 6.047 -3.859 1.00 96.12 73 TYR A N 1
ATOM 587 C CA . TYR A 1 73 ? -0.849 7.204 -4.750 1.00 96.12 73 TYR A CA 1
ATOM 588 C C . TYR A 1 73 ? 0.546 7.367 -5.363 1.00 96.12 73 TYR A C 1
ATOM 590 O O . TYR A 1 73 ? 0.672 7.409 -6.583 1.00 96.12 73 TYR A O 1
ATOM 598 N N . GLN A 1 74 ? 1.607 7.366 -4.555 1.00 95.31 74 GLN A N 1
ATOM 599 C CA . GLN A 1 74 ? 2.985 7.472 -5.046 1.00 95.31 74 GLN A CA 1
ATOM 600 C C . GLN A 1 74 ? 3.321 6.367 -6.056 1.00 95.31 74 GLN A C 1
ATOM 602 O O . GLN A 1 74 ? 3.893 6.641 -7.106 1.00 95.31 74 GLN A O 1
ATOM 607 N N . SER A 1 75 ? 2.911 5.124 -5.782 1.00 94.56 75 SER A N 1
ATOM 608 C CA . SER A 1 75 ? 3.180 3.989 -6.673 1.00 94.56 75 SER A CA 1
ATOM 609 C C . SER A 1 75 ? 2.424 4.040 -8.007 1.00 94.56 75 SER A C 1
ATOM 611 O O . SER A 1 75 ? 2.865 3.419 -8.971 1.00 94.56 75 SER A O 1
ATOM 613 N N . LEU A 1 76 ? 1.312 4.781 -8.090 1.00 94.75 76 LEU A N 1
ATOM 614 C CA . LEU A 1 76 ? 0.622 5.055 -9.355 1.00 94.75 76 LEU A CA 1
ATOM 615 C C . LEU A 1 76 ? 1.381 6.080 -10.214 1.00 94.75 76 LEU A C 1
ATOM 617 O O . LEU A 1 76 ? 1.246 6.071 -11.436 1.00 94.75 76 LEU A O 1
ATOM 621 N N . HIS A 1 77 ? 2.226 6.914 -9.604 1.00 94.81 77 HIS A N 1
ATOM 622 C CA . HIS A 1 77 ? 2.925 8.028 -10.253 1.00 94.81 77 HIS A CA 1
ATOM 623 C C . HIS A 1 77 ? 4.421 7.753 -10.497 1.00 94.81 77 HIS A C 1
ATOM 625 O O . HIS A 1 77 ? 5.221 8.679 -10.625 1.00 94.81 77 HIS A O 1
ATOM 631 N N . LEU A 1 78 ? 4.821 6.483 -10.614 1.00 91.06 78 LEU A N 1
ATOM 632 C CA . LEU A 1 78 ? 6.195 6.074 -10.935 1.00 91.06 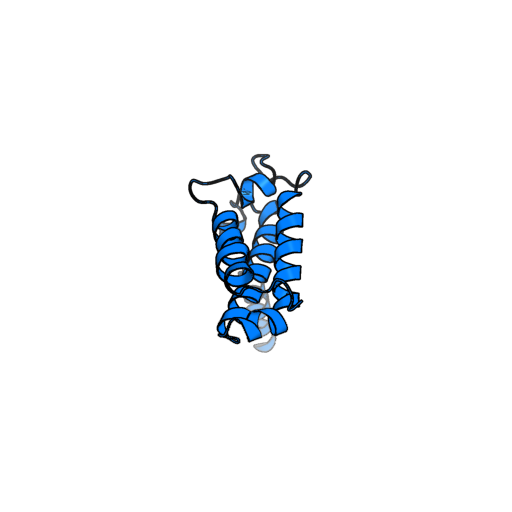78 LEU A CA 1
ATOM 633 C C . LEU A 1 78 ? 6.470 6.145 -12.447 1.00 91.06 78 LEU A C 1
ATOM 635 O O . LEU A 1 78 ? 6.790 5.142 -13.086 1.00 91.06 78 LEU A O 1
ATOM 639 N N . ALA A 1 79 ? 6.330 7.339 -13.027 1.00 83.31 79 ALA A N 1
ATOM 640 C CA . ALA A 1 79 ? 6.512 7.565 -14.464 1.00 83.31 79 ALA A CA 1
ATOM 641 C C . ALA A 1 79 ? 7.988 7.513 -14.902 1.00 83.31 79 ALA A C 1
ATOM 643 O O . ALA A 1 79 ? 8.286 7.071 -16.006 1.00 83.31 79 ALA A O 1
ATOM 644 N N . ASN A 1 80 ? 8.905 7.925 -14.021 1.00 89.94 80 ASN A N 1
ATOM 645 C CA . ASN A 1 80 ? 10.333 8.069 -14.335 1.00 89.94 80 ASN A CA 1
ATOM 646 C C . ASN A 1 80 ? 11.173 6.834 -13.976 1.00 89.94 80 ASN A C 1
ATOM 648 O O . ASN A 1 80 ? 12.388 6.849 -14.151 1.00 89.94 80 ASN A O 1
ATOM 652 N N . THR A 1 81 ? 10.557 5.779 -13.438 1.00 90.94 81 THR A N 1
ATOM 653 C CA . THR A 1 81 ? 11.259 4.548 -13.060 1.00 90.94 81 THR A CA 1
ATOM 654 C C . THR A 1 81 ? 10.728 3.388 -13.881 1.00 90.94 81 THR A C 1
ATOM 656 O O . THR A 1 81 ? 9.530 3.099 -13.862 1.00 90.94 81 THR A O 1
ATOM 659 N N . THR A 1 82 ? 11.627 2.720 -14.596 1.00 93.31 82 THR A N 1
ATOM 660 C CA . THR A 1 82 ? 11.307 1.609 -15.489 1.00 93.31 82 THR A CA 1
ATOM 661 C C . THR A 1 82 ? 12.033 0.335 -15.075 1.00 93.31 82 THR A C 1
ATOM 663 O O . THR A 1 82 ? 13.078 0.358 -14.422 1.00 93.31 82 THR A O 1
ATOM 666 N N . SER A 1 83 ? 11.428 -0.791 -15.431 1.00 91.62 83 SER A N 1
ATOM 667 C CA . SER A 1 83 ? 12.005 -2.137 -15.376 1.00 91.62 83 SER A CA 1
ATOM 668 C C . SER A 1 83 ? 12.991 -2.364 -16.526 1.00 91.62 83 SER A C 1
ATOM 670 O O . SER A 1 83 ? 13.099 -1.539 -17.437 1.00 91.62 83 SER A O 1
ATOM 672 N N . LEU A 1 84 ? 13.713 -3.488 -16.492 1.00 89.12 84 LEU A N 1
ATOM 673 C CA . LEU A 1 84 ? 14.727 -3.822 -17.500 1.00 89.12 84 LEU A CA 1
ATOM 674 C C . LEU A 1 84 ? 14.143 -3.995 -18.912 1.00 89.12 84 LEU A C 1
ATOM 676 O O . LEU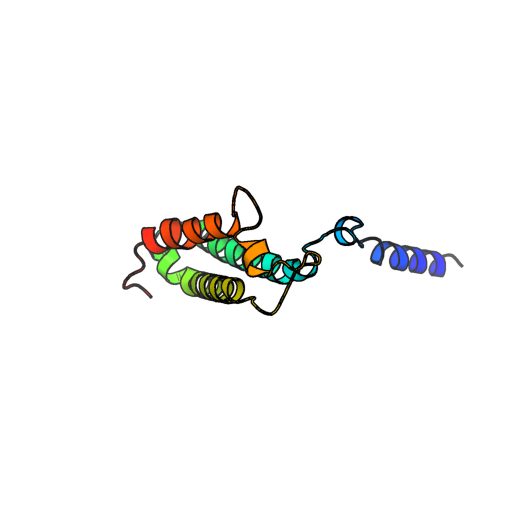 A 1 84 ? 14.850 -3.784 -19.892 1.00 89.12 84 LEU A O 1
ATOM 680 N N . ASP A 1 85 ? 12.853 -4.317 -19.027 1.00 90.25 85 ASP A N 1
ATOM 681 C CA . ASP A 1 85 ? 12.126 -4.403 -20.300 1.00 90.25 85 ASP A CA 1
ATOM 682 C C . ASP A 1 85 ? 11.398 -3.097 -20.677 1.00 90.25 85 ASP A C 1
ATOM 684 O O . ASP A 1 85 ? 10.515 -3.083 -21.535 1.00 90.25 85 ASP A O 1
ATOM 688 N N . ASN A 1 86 ? 11.791 -1.984 -20.050 1.00 91.50 86 ASN A N 1
ATOM 689 C CA . ASN A 1 86 ? 11.307 -0.631 -20.314 1.00 91.50 86 ASN A CA 1
ATOM 690 C C . ASN A 1 86 ? 9.821 -0.386 -19.980 1.00 91.50 86 ASN A C 1
ATOM 692 O O . ASN A 1 86 ? 9.235 0.607 -20.415 1.00 91.50 86 ASN A O 1
ATOM 696 N N . ARG A 1 87 ? 9.189 -1.242 -19.169 1.00 92.19 87 ARG A N 1
ATOM 697 C CA . ARG A 1 87 ? 7.864 -0.946 -18.599 1.00 92.19 87 ARG A CA 1
ATOM 698 C C . ARG A 1 87 ? 8.003 -0.056 -17.371 1.00 92.19 87 ARG A C 1
ATOM 700 O O . ARG A 1 87 ? 8.859 -0.303 -16.521 1.00 92.19 87 ARG A O 1
ATOM 707 N N . THR A 1 88 ? 7.134 0.944 -17.231 1.00 94.94 88 THR A N 1
ATOM 708 C CA . THR A 1 88 ? 7.093 1.780 -16.019 1.00 94.94 88 THR A CA 1
ATOM 709 C C . THR A 1 88 ? 6.776 0.937 -14.790 1.00 94.94 88 THR A C 1
ATOM 711 O O . THR A 1 88 ? 5.990 -0.012 -14.866 1.00 94.94 88 THR A O 1
ATOM 714 N N . CYS A 1 89 ? 7.331 1.292 -13.632 1.00 94.00 89 CYS A N 1
ATOM 715 C CA . CYS A 1 89 ? 7.058 0.549 -12.405 1.00 94.00 89 CYS A CA 1
ATOM 716 C C . CYS A 1 89 ? 5.577 0.594 -12.013 1.00 94.00 89 CYS A C 1
ATOM 718 O O . CYS A 1 89 ? 5.071 -0.397 -11.497 1.00 94.00 89 CYS A O 1
ATOM 720 N N . THR A 1 90 ? 4.843 1.661 -12.352 1.00 95.06 90 THR A N 1
ATOM 721 C CA . THR A 1 90 ? 3.374 1.673 -12.249 1.00 95.06 90 THR A CA 1
ATOM 722 C C . THR A 1 90 ? 2.753 0.509 -13.030 1.00 95.06 90 THR A C 1
ATOM 724 O O . THR A 1 90 ? 1.934 -0.237 -12.495 1.00 95.06 90 THR A O 1
ATOM 727 N N . THR A 1 91 ? 3.165 0.313 -14.286 1.00 93.62 91 THR A N 1
ATOM 728 C CA . THR A 1 91 ? 2.667 -0.784 -15.132 1.00 93.62 91 THR A CA 1
ATOM 729 C C . THR A 1 91 ? 3.061 -2.139 -14.558 1.00 93.62 91 THR A C 1
ATOM 731 O O . THR A 1 91 ? 2.239 -3.050 -14.523 1.00 93.62 91 THR A O 1
ATOM 734 N N . VAL A 1 92 ? 4.288 -2.275 -14.055 1.00 92.81 92 VAL A N 1
ATOM 735 C CA . VAL A 1 92 ? 4.761 -3.508 -13.413 1.00 92.81 92 VAL A CA 1
ATOM 736 C C . VAL A 1 92 ? 3.928 -3.852 -12.178 1.00 92.81 92 VAL A C 1
ATOM 738 O O . VAL A 1 92 ? 3.520 -4.999 -12.024 1.00 92.81 92 VAL A O 1
ATOM 741 N N . ILE A 1 93 ? 3.635 -2.877 -11.320 1.00 92.56 93 ILE A N 1
ATOM 742 C CA . ILE A 1 93 ? 2.893 -3.091 -10.071 1.00 92.56 93 ILE A CA 1
ATOM 743 C C . ILE A 1 93 ? 1.420 -3.409 -10.348 1.00 92.56 93 ILE A C 1
ATOM 745 O O . ILE A 1 93 ? 0.841 -4.267 -9.679 1.00 92.56 93 ILE A O 1
ATOM 749 N N . TYR A 1 94 ? 0.813 -2.727 -11.321 1.00 93.50 94 TYR A N 1
ATOM 750 C CA . TYR A 1 94 ? -0.640 -2.724 -11.466 1.00 93.50 94 TYR A CA 1
ATOM 751 C C . TYR A 1 94 ? -1.183 -3.448 -12.700 1.00 93.50 94 TYR A C 1
ATOM 753 O O . TYR A 1 94 ? -2.324 -3.892 -12.639 1.00 93.50 94 TYR A O 1
ATOM 761 N N . ASN A 1 95 ? -0.406 -3.607 -13.775 1.00 86.50 95 ASN A N 1
ATOM 762 C CA . ASN A 1 95 ? -0.906 -4.015 -15.098 1.00 86.50 95 ASN A CA 1
ATOM 763 C C . ASN A 1 95 ? -0.044 -5.089 -15.803 1.00 86.50 95 ASN A C 1
ATOM 765 O O . ASN A 1 95 ? -0.198 -5.308 -17.001 1.00 86.50 95 ASN A O 1
ATOM 769 N N . SER A 1 96 ? 0.885 -5.751 -15.107 1.00 74.62 96 SER A N 1
ATOM 770 C CA . SER A 1 96 ? 1.836 -6.688 -15.733 1.00 74.62 96 SER A CA 1
ATOM 771 C C . SER A 1 96 ? 1.322 -8.120 -15.907 1.00 74.62 96 SER A C 1
ATOM 773 O O . SER A 1 96 ? 1.873 -8.855 -16.725 1.00 74.62 96 SER A O 1
ATOM 775 N N . TYR A 1 97 ? 0.276 -8.519 -15.175 1.00 77.12 97 TYR A N 1
ATOM 776 C CA . TYR A 1 97 ? -0.230 -9.896 -15.133 1.00 77.12 97 TYR A CA 1
ATOM 777 C C . TYR A 1 97 ? -1.763 -9.961 -15.152 1.00 77.12 97 TYR A C 1
ATOM 779 O O . TYR A 1 97 ? -2.449 -8.972 -14.908 1.00 77.12 97 TYR A O 1
ATOM 787 N N . ARG A 1 98 ? -2.307 -11.172 -15.369 1.00 85.19 98 ARG A N 1
ATOM 788 C CA . ARG A 1 98 ? -3.758 -11.463 -15.350 1.00 85.19 98 ARG A CA 1
ATOM 789 C C . ARG A 1 98 ? -4.447 -11.011 -14.059 1.00 85.19 98 ARG A C 1
ATOM 791 O O . ARG A 1 98 ? -5.623 -10.661 -14.083 1.00 85.19 98 ARG A O 1
ATOM 798 N N . ILE A 1 99 ? -3.732 -11.067 -12.936 1.00 87.50 99 ILE A N 1
ATOM 799 C CA . ILE A 1 99 ? -4.217 -10.619 -11.633 1.00 87.50 99 ILE A CA 1
ATOM 800 C C . ILE A 1 99 ? -3.265 -9.550 -11.116 1.00 87.50 99 ILE A C 1
ATOM 802 O O . ILE A 1 99 ? -2.087 -9.809 -10.885 1.00 87.50 99 ILE A O 1
ATOM 806 N N . SER A 1 100 ? -3.810 -8.362 -10.883 1.00 91.62 100 SER A N 1
ATOM 807 C CA . SER A 1 100 ? -3.111 -7.282 -10.204 1.00 91.62 100 SER A CA 1
ATOM 808 C C . SER A 1 100 ? -3.327 -7.397 -8.699 1.00 91.62 100 SER A C 1
ATOM 810 O O . SER A 1 100 ? -4.337 -6.936 -8.162 1.00 91.62 100 SER A O 1
ATOM 812 N N . TYR A 1 101 ? -2.396 -8.051 -8.002 1.00 93.19 101 TYR A N 1
ATOM 813 C CA . TYR A 1 101 ? -2.480 -8.195 -6.545 1.00 93.19 101 TYR A CA 1
ATOM 814 C C . TYR A 1 101 ? -2.500 -6.838 -5.841 1.00 93.19 101 TYR A C 1
ATOM 816 O O . TYR A 1 101 ? -3.252 -6.667 -4.888 1.00 93.19 101 TYR A O 1
ATOM 824 N N . ALA A 1 102 ? -1.746 -5.857 -6.342 1.00 94.19 102 ALA A N 1
ATOM 825 C CA . ALA A 1 102 ? -1.752 -4.508 -5.791 1.00 94.19 102 ALA A CA 1
ATOM 826 C C . ALA A 1 102 ? -3.127 -3.830 -5.940 1.00 94.19 102 ALA A C 1
ATOM 828 O O . ALA A 1 102 ? -3.635 -3.286 -4.964 1.00 94.19 102 ALA A O 1
ATOM 829 N N . GLN A 1 103 ? -3.794 -3.932 -7.102 1.00 94.38 103 GLN A N 1
ATOM 830 C CA . GLN A 1 103 ? -5.176 -3.437 -7.242 1.00 94.38 103 GLN A CA 1
ATOM 831 C C . GLN A 1 103 ? -6.141 -4.180 -6.312 1.00 94.38 103 GLN A C 1
ATOM 833 O O . GLN A 1 103 ? -6.937 -3.544 -5.627 1.00 94.38 103 GLN A O 1
ATOM 838 N N . LYS A 1 104 ? -6.062 -5.516 -6.250 1.00 94.75 104 LYS A N 1
ATOM 839 C CA . LYS A 1 104 ? -6.947 -6.327 -5.398 1.00 94.75 104 LYS A CA 1
ATOM 840 C C . LYS A 1 104 ? -6.800 -5.982 -3.919 1.00 94.75 104 LYS A C 1
ATOM 842 O O . LYS A 1 104 ? -7.806 -5.827 -3.234 1.00 94.75 104 LYS A O 1
ATOM 847 N N . MET A 1 105 ? -5.567 -5.830 -3.444 1.00 95.69 105 MET A N 1
ATOM 848 C CA . MET A 1 105 ? -5.292 -5.437 -2.064 1.00 95.69 105 MET A CA 1
ATOM 849 C C . MET A 1 105 ? -5.732 -4.004 -1.791 1.00 95.69 105 MET A C 1
ATOM 851 O O . MET A 1 105 ? -6.324 -3.753 -0.747 1.00 95.69 105 MET A O 1
ATOM 855 N N . ASN A 1 106 ? -5.511 -3.082 -2.731 1.00 95.31 106 ASN A N 1
ATOM 856 C CA . ASN A 1 106 ? -5.985 -1.711 -2.596 1.00 95.31 106 ASN A CA 1
ATOM 857 C C . ASN A 1 106 ? -7.506 -1.664 -2.409 1.00 95.31 106 ASN A C 1
ATOM 859 O O . ASN A 1 106 ? -7.952 -1.105 -1.415 1.00 95.31 106 ASN A O 1
ATOM 863 N N . SER A 1 107 ? -8.279 -2.324 -3.279 1.00 95.12 107 SER A N 1
ATOM 864 C CA . SER A 1 107 ? -9.741 -2.391 -3.140 1.00 95.12 107 SER A CA 1
ATOM 865 C C . SER A 1 107 ? -10.176 -3.080 -1.847 1.00 95.12 107 SER A C 1
ATOM 867 O O . SER A 1 107 ? -11.066 -2.582 -1.165 1.00 95.12 107 SER A O 1
ATOM 869 N N . ALA A 1 108 ? -9.534 -4.181 -1.444 1.00 95.75 108 ALA A N 1
ATOM 870 C CA . ALA A 1 108 ? -9.861 -4.839 -0.179 1.00 95.75 108 ALA A CA 1
ATOM 871 C C . ALA A 1 108 ? -9.638 -3.909 1.029 1.00 95.75 108 ALA A C 1
ATOM 873 O O . ALA A 1 108 ? -10.483 -3.820 1.918 1.00 95.75 108 ALA A O 1
ATOM 874 N N . LEU A 1 109 ? -8.523 -3.179 1.050 1.00 95.50 109 LEU A N 1
ATOM 875 C CA . LEU A 1 109 ? -8.170 -2.297 2.159 1.00 95.50 109 LEU A CA 1
ATOM 876 C C . LEU A 1 109 ? -8.999 -1.014 2.184 1.00 95.50 109 LEU A C 1
ATOM 878 O O . LEU A 1 109 ? -9.455 -0.608 3.253 1.00 95.50 109 LEU A O 1
ATOM 882 N N . SER A 1 110 ? -9.212 -0.375 1.032 1.00 93.94 110 SER A N 1
ATOM 883 C CA . SER A 1 110 ? -10.021 0.837 0.963 1.00 93.94 110 SER A CA 1
ATOM 884 C C . SER A 1 110 ? -11.503 0.524 1.094 1.00 93.94 110 SER A C 1
ATOM 886 O O . SER A 1 110 ? -12.147 1.051 1.983 1.00 93.94 110 SER A O 1
ATOM 888 N N . GLU A 1 111 ? -12.059 -0.352 0.264 1.00 91.75 111 GLU A N 1
ATOM 889 C CA . GLU A 1 111 ? -13.512 -0.529 0.180 1.00 91.75 111 GLU A CA 1
ATOM 890 C C . GLU A 1 111 ? -14.024 -1.501 1.251 1.00 91.75 111 GLU A C 1
ATOM 892 O O . GLU A 1 111 ? -14.991 -1.219 1.953 1.00 91.75 111 GLU A O 1
ATOM 897 N N . SER A 1 112 ? -13.369 -2.654 1.415 1.00 90.25 112 SER A N 1
ATOM 898 C CA . SER A 1 112 ? -13.898 -3.723 2.279 1.00 90.25 112 SER A CA 1
ATOM 899 C C . SER A 1 112 ? -13.508 -3.593 3.751 1.00 90.25 112 SER A C 1
ATOM 901 O O . SER A 1 112 ? -14.203 -4.136 4.602 1.00 90.25 112 SER A O 1
ATOM 903 N N . ILE A 1 113 ? -12.408 -2.906 4.067 1.00 91.00 113 ILE A N 1
ATOM 904 C CA . ILE A 1 113 ? -11.965 -2.694 5.453 1.00 91.00 113 ILE A CA 1
ATOM 905 C C . ILE A 1 113 ? -12.316 -1.281 5.908 1.00 91.00 113 ILE A C 1
ATOM 907 O O . ILE A 1 113 ? -13.019 -1.118 6.905 1.00 91.00 113 ILE A O 1
ATOM 911 N N . TRP A 1 114 ? -11.841 -0.257 5.198 1.00 92.31 114 TRP A N 1
ATOM 912 C CA . TRP A 1 114 ? -12.004 1.126 5.642 1.00 92.31 114 TRP A CA 1
ATOM 913 C C . TRP A 1 114 ? -13.426 1.660 5.432 1.00 92.31 114 TRP A C 1
ATOM 915 O O . TRP A 1 114 ? -14.087 2.034 6.400 1.00 92.31 114 TRP A O 1
ATOM 925 N N . GLU A 1 115 ? -13.929 1.646 4.195 1.00 90.38 115 GLU A N 1
ATOM 926 C CA . GLU A 1 115 ? -15.272 2.152 3.879 1.00 90.38 115 GLU A CA 1
ATOM 927 C C . GLU A 1 115 ? -16.365 1.324 4.571 1.00 90.38 115 GLU A C 1
ATOM 929 O O . GLU A 1 115 ? -17.275 1.890 5.174 1.00 90.38 115 GLU A O 1
ATOM 934 N N . ALA A 1 116 ? -16.237 -0.009 4.593 1.00 88.81 116 ALA A N 1
ATOM 935 C CA . ALA A 1 116 ? -17.167 -0.887 5.311 1.00 88.81 116 ALA A CA 1
ATOM 936 C C . ALA A 1 116 ? -17.189 -0.656 6.835 1.00 88.81 116 ALA A C 1
ATOM 938 O O . ALA A 1 116 ? -18.200 -0.929 7.483 1.00 88.81 116 ALA A O 1
ATOM 939 N N . SER A 1 117 ? -16.108 -0.119 7.417 1.00 87.25 117 SER A N 1
ATOM 940 C CA . SER A 1 117 ? -16.090 0.293 8.829 1.00 87.25 117 SER A CA 1
ATOM 941 C C . SER A 1 117 ? -16.852 1.603 9.084 1.00 87.25 117 SER A C 1
ATOM 943 O O . SER A 1 117 ? -17.035 1.992 10.239 1.00 87.25 117 SER A O 1
ATOM 945 N N . ASN A 1 118 ? -17.328 2.266 8.023 1.00 86.44 118 ASN A N 1
ATOM 946 C CA . ASN A 1 118 ? -18.080 3.517 8.038 1.00 86.44 118 ASN A CA 1
ATOM 947 C C . ASN A 1 118 ? -17.363 4.634 8.816 1.00 86.44 118 ASN A C 1
ATOM 949 O O . ASN A 1 118 ? -17.928 5.277 9.703 1.00 86.44 118 ASN A O 1
ATOM 953 N N . CYS A 1 119 ? -16.085 4.854 8.495 1.00 81.56 119 CYS A N 1
ATOM 954 C CA . CYS A 1 119 ? -15.241 5.838 9.179 1.00 81.56 119 CYS A CA 1
ATOM 955 C C . CYS A 1 119 ? -15.564 7.306 8.832 1.00 81.56 119 CYS A C 1
ATOM 957 O O . CYS A 1 119 ? -14.934 8.213 9.381 1.00 81.56 119 CYS A O 1
ATOM 959 N N . HIS A 1 120 ? -16.548 7.554 7.959 1.00 71.25 120 HIS A N 1
ATOM 960 C CA . HIS A 1 120 ? -17.019 8.886 7.568 1.00 71.25 120 HIS A CA 1
ATOM 961 C C . HIS A 1 120 ? -17.645 9.594 8.778 1.00 71.25 120 HIS A C 1
ATOM 963 O O . HIS A 1 120 ? -18.789 9.339 9.142 1.00 71.25 120 HIS A O 1
ATOM 969 N N . GLY A 1 121 ? -16.864 10.450 9.444 1.00 59.28 121 GLY A N 1
ATOM 970 C CA . GLY A 1 121 ? -17.269 11.199 10.642 1.00 59.28 121 GLY A CA 1
ATOM 971 C C . GLY A 1 121 ? -16.569 10.795 11.946 1.00 59.28 121 GLY A C 1
ATOM 972 O O . GLY A 1 121 ? -16.937 11.303 13.003 1.00 59.28 121 GLY A O 1
ATOM 973 N N . LYS A 1 122 ? -15.583 9.886 11.903 1.00 54.41 122 LYS A N 1
ATOM 974 C CA . LYS A 1 122 ? -14.777 9.473 13.076 1.00 54.41 122 LYS A CA 1
ATOM 975 C C . LYS A 1 122 ? -13.273 9.727 12.934 1.00 54.41 122 LYS A C 1
ATOM 977 O O . LYS A 1 122 ? -12.512 9.300 13.803 1.00 54.41 122 LYS A O 1
ATOM 982 N N . VAL A 1 123 ? -12.874 10.394 11.854 1.00 52.84 123 VAL A N 1
ATOM 983 C CA . VAL A 1 123 ? -11.505 10.831 11.553 1.00 52.84 123 VAL A CA 1
ATOM 984 C C . VAL A 1 123 ? -11.479 12.344 11.482 1.00 52.84 123 VAL A C 1
ATOM 986 O O . VAL A 1 123 ? -12.444 12.893 10.903 1.00 52.84 123 VAL A O 1
#

Sequence (123 aa):
MFSLIFLFIFATISHLNGNDDELWDINLSCKPFIKSLAAKYSDLVRCAVENNSPSQVCTKCVRQYINFREQHYQSLHLANTTSLDNRTCTTVIYNSYRISYAQKMNSALSESIWEASNCHGKV

Organism: Heterodera schachtii (NCBI:txid97005)

Radius of gyration: 20.09 Å; chains: 1; bounding box: 64×33×37 Å

pLDDT: mean 84.55, std 16.52, range [45.41, 98.31]

Foldseek 3Di:
DVPVVVVVVVVVVVPVPPDPVLVPPQCNQLVVLVVQLVVLLVLLVVQCVVQVALLSSLQPSVVSLVSNVVSLVVQCVQPPTAGNVRHGSNCVQAPPDPDRPSVVSVCCRVPVRNVVSVSVPVD

InterPro domains:
  IPR019172 Osteopetrosis-associated transmembrane protein 1 precursor [PF09777] (30-120)
  IPR019172 Osteopetrosis-associated transmembrane protein 1 precursor [PTHR15644] (16-120)

Secondary structure (DSSP, 8-state):
--HHHHHHHHHHHTTTT--GGGTT-TTGGGHHHHHHHHHHHHHHHHHHHHT-SHHHHHHHSHHHHHHHHHHHHHHHT--S-B-TTS-BHHHHHHHSSSS-HHHHHHHIIIIIIIGGGT-TT--